Protein AF-A0A8I1HYC6-F1 (afdb_monomer_lite)

Sequence (39 aa):
MPGVEDDKAQELADAAHQMCPYSKATRGNIEVNVGVAQD

pLDDT: mean 94.36, std 6.63, range [66.94, 98.5]

Foldseek 3Di:
DPPDDQVRVVVVQVVCLVVPPVSVVCPPVDDDDTGDDDD

Radius of gyration: 11.39 Å; chains: 1; bounding box: 25×16×27 Å

Secondary structure (DSSP, 8-state):
-TTS-HHHHHHHHHHHHHH-HHHHHHTTTS-----PPP-

Struct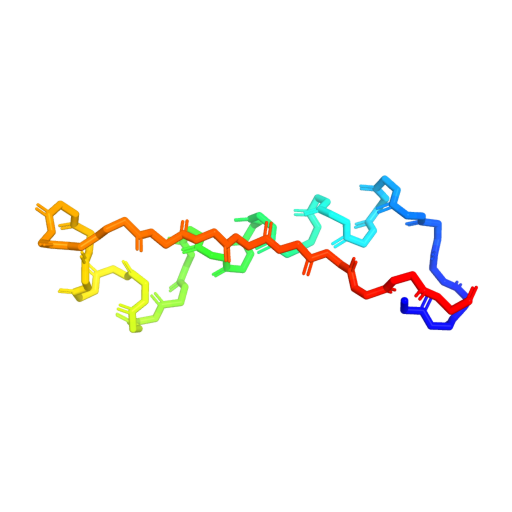ure (mmCIF, N/CA/C/O backbone):
data_AF-A0A8I1HYC6-F1
#
_entry.id   AF-A0A8I1HYC6-F1
#
loop_
_atom_site.group_PDB
_atom_site.id
_atom_site.type_symbol
_atom_site.label_atom_id
_atom_site.label_alt_id
_atom_site.label_comp_id
_atom_site.label_asym_id
_atom_site.label_entity_id
_atom_site.label_seq_id
_atom_site.pdbx_PDB_ins_code
_atom_site.Cartn_x
_atom_site.Cartn_y
_atom_site.Cartn_z
_atom_site.occupancy
_atom_site.B_iso_or_equiv
_atom_site.auth_seq_id
_atom_site.auth_comp_id
_atom_site.auth_asym_id
_atom_site.auth_atom_id
_atom_site.pdbx_PDB_model_num
ATOM 1 N 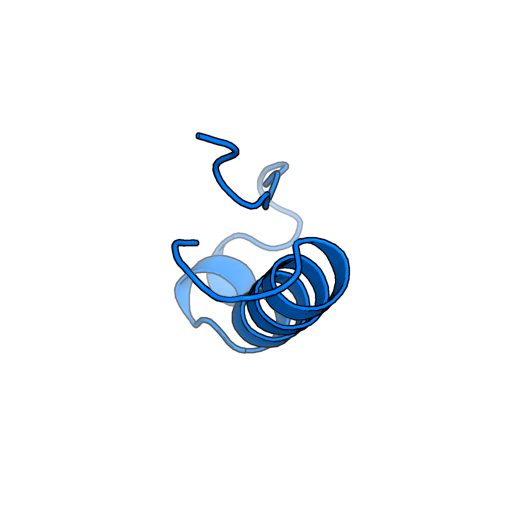N . MET A 1 1 ? 10.866 3.486 -8.669 1.00 77.25 1 MET A N 1
ATOM 2 C CA . MET A 1 1 ? 12.009 2.738 -8.070 1.00 77.25 1 MET A CA 1
ATOM 3 C C . MET A 1 1 ? 13.004 2.447 -9.179 1.00 77.25 1 MET A C 1
ATOM 5 O O . MET A 1 1 ? 12.691 1.615 -10.021 1.00 77.25 1 MET A O 1
ATOM 9 N N . PRO A 1 2 ? 14.162 3.123 -9.235 1.00 86.19 2 PRO A N 1
ATOM 10 C CA . PRO A 1 2 ? 15.047 2.999 -10.389 1.00 86.19 2 PRO A CA 1
ATOM 11 C C . PRO A 1 2 ? 15.481 1.547 -10.631 1.00 86.19 2 PRO A C 1
ATOM 13 O O . PRO A 1 2 ? 16.013 0.899 -9.730 1.00 86.19 2 PRO A O 1
ATOM 16 N N . GLY A 1 3 ? 15.247 1.045 -11.845 1.00 88.56 3 GLY A N 1
ATOM 17 C CA . GLY A 1 3 ? 15.667 -0.297 -12.264 1.00 88.56 3 GLY A CA 1
ATOM 18 C C . GLY A 1 3 ? 14.796 -1.456 -11.767 1.00 88.56 3 GLY A C 1
ATOM 19 O O . GLY A 1 3 ? 15.204 -2.607 -11.909 1.00 88.56 3 GLY A O 1
ATOM 20 N N . VAL A 1 4 ? 13.622 -1.181 -11.193 1.00 92.38 4 VAL A N 1
ATOM 21 C CA . VAL A 1 4 ? 12.615 -2.199 -10.866 1.00 92.38 4 VAL A CA 1
ATOM 22 C C . VAL A 1 4 ? 11.357 -1.889 -11.661 1.00 92.38 4 VAL A C 1
ATOM 24 O O . VAL A 1 4 ? 10.879 -0.762 -11.606 1.00 92.38 4 VAL A O 1
ATOM 27 N N . GLU A 1 5 ? 10.832 -2.888 -12.371 1.00 94.44 5 GLU A N 1
ATOM 28 C CA . GLU A 1 5 ? 9.554 -2.776 -13.081 1.00 94.44 5 GLU A CA 1
ATOM 29 C C . GLU A 1 5 ? 8.444 -2.329 -12.124 1.00 94.44 5 GLU A C 1
ATOM 31 O O . GLU A 1 5 ? 8.351 -2.840 -11.002 1.00 94.44 5 GLU A O 1
ATOM 36 N N . ASP A 1 6 ? 7.590 -1.408 -12.568 1.00 93.19 6 ASP A N 1
ATOM 37 C CA . ASP A 1 6 ? 6.586 -0.762 -11.715 1.00 93.19 6 ASP A CA 1
ATOM 38 C C . ASP A 1 6 ? 5.647 -1.770 -11.045 1.00 93.19 6 ASP A C 1
ATOM 40 O O . ASP A 1 6 ? 5.424 -1.693 -9.836 1.00 93.19 6 ASP A O 1
ATOM 44 N N . ASP A 1 7 ? 5.190 -2.781 -11.788 1.00 94.75 7 ASP A N 1
ATOM 45 C CA . ASP A 1 7 ? 4.351 -3.858 -11.251 1.00 94.75 7 ASP A CA 1
ATOM 46 C C . ASP A 1 7 ? 5.057 -4.605 -10.115 1.00 94.75 7 ASP A C 1
ATOM 48 O O . ASP A 1 7 ? 4.460 -4.919 -9.080 1.00 94.75 7 ASP A O 1
ATOM 52 N N . LYS A 1 8 ? 6.364 -4.858 -10.271 1.00 95.94 8 LYS A N 1
ATOM 53 C CA . LYS A 1 8 ? 7.139 -5.559 -9.249 1.00 95.94 8 LYS A CA 1
ATOM 54 C C . LYS A 1 8 ? 7.397 -4.674 -8.037 1.00 95.94 8 LYS A C 1
ATOM 56 O O . LYS A 1 8 ? 7.368 -5.155 -6.904 1.00 95.94 8 LYS A O 1
ATOM 61 N N . ALA A 1 9 ? 7.651 -3.391 -8.262 1.00 96.19 9 ALA A N 1
ATOM 62 C CA . ALA A 1 9 ? 7.796 -2.414 -7.198 1.00 96.19 9 ALA A CA 1
ATOM 63 C C . ALA A 1 9 ? 6.494 -2.278 -6.391 1.00 96.19 9 ALA A C 1
ATOM 65 O O . ALA A 1 9 ? 6.546 -2.223 -5.160 1.00 96.19 9 ALA A O 1
ATOM 66 N N . GLN A 1 10 ? 5.338 -2.296 -7.060 1.00 96.88 10 GLN A N 1
ATOM 67 C CA . GLN A 1 10 ? 4.038 -2.208 -6.403 1.00 96.88 10 GLN A CA 1
ATOM 68 C C . GLN A 1 10 ? 3.747 -3.470 -5.585 1.00 96.88 10 GLN A C 1
ATOM 70 O O . GLN A 1 10 ? 3.390 -3.357 -4.416 1.00 96.88 10 GLN A O 1
ATOM 75 N N . GLU A 1 11 ? 4.013 -4.663 -6.127 1.00 97.31 11 GLU A N 1
ATOM 76 C CA . GLU A 1 11 ? 3.870 -5.928 -5.389 1.00 97.31 11 GLU A CA 1
ATOM 77 C C . GLU A 1 11 ? 4.694 -5.927 -4.086 1.00 97.31 11 GLU A C 1
ATOM 79 O O . GLU A 1 11 ? 4.223 -6.346 -3.025 1.00 97.31 11 GLU A O 1
ATOM 84 N N . LEU A 1 12 ? 5.930 -5.417 -4.145 1.00 96.31 12 LEU A N 1
ATOM 85 C CA . LEU A 1 12 ? 6.800 -5.291 -2.975 1.00 96.31 12 LEU A CA 1
ATOM 86 C C . LEU A 1 12 ? 6.265 -4.271 -1.963 1.00 96.31 12 LEU A C 1
ATOM 88 O O . LEU A 1 12 ? 6.298 -4.533 -0.756 1.00 96.31 12 LEU A O 1
ATOM 92 N N . ALA A 1 13 ? 5.775 -3.124 -2.434 1.00 97.00 13 ALA A N 1
ATOM 93 C CA . ALA A 1 13 ? 5.189 -2.096 -1.582 1.00 97.00 13 ALA A CA 1
ATOM 94 C C . ALA A 1 13 ? 3.929 -2.611 -0.863 1.00 97.00 13 ALA A C 1
ATOM 96 O O . ALA A 1 13 ? 3.783 -2.416 0.349 1.00 97.00 13 ALA A O 1
ATOM 97 N N . ASP A 1 14 ? 3.073 -3.350 -1.570 1.00 97.69 14 ASP A N 1
ATOM 98 C CA . ASP A 1 14 ? 1.862 -3.961 -1.022 1.00 97.69 14 ASP A CA 1
ATOM 99 C C . ASP A 1 14 ? 2.201 -5.018 0.035 1.00 97.69 14 ASP A C 1
ATOM 101 O O . ASP A 1 14 ? 1.633 -5.019 1.135 1.00 97.69 14 ASP A O 1
ATOM 105 N N . ALA A 1 15 ? 3.178 -5.885 -0.252 1.00 97.94 15 ALA A N 1
ATOM 106 C CA . ALA A 1 15 ? 3.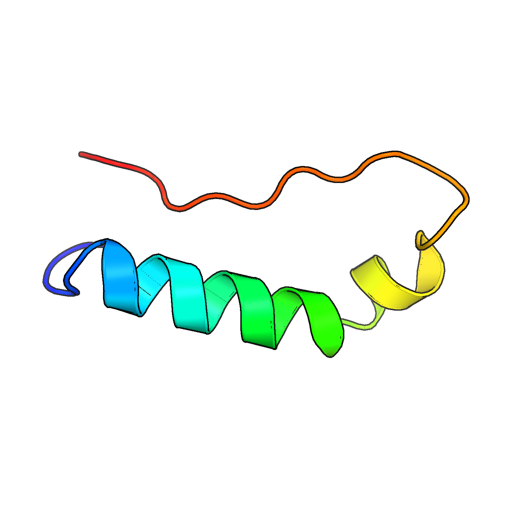662 -6.880 0.701 1.00 97.94 15 ALA A CA 1
ATOM 107 C C . ALA A 1 15 ? 4.220 -6.218 1.973 1.00 97.94 15 ALA A C 1
ATOM 109 O O . ALA A 1 15 ? 3.867 -6.608 3.093 1.00 97.94 15 ALA A O 1
ATOM 110 N N . ALA A 1 16 ? 5.031 -5.166 1.819 1.00 97.75 16 ALA A N 1
ATOM 111 C CA . ALA A 1 16 ? 5.568 -4.399 2.938 1.00 97.75 16 ALA A CA 1
ATOM 112 C C . ALA A 1 16 ? 4.452 -3.747 3.774 1.00 97.75 16 ALA A C 1
ATOM 114 O O . ALA A 1 16 ? 4.494 -3.793 5.007 1.00 97.75 16 ALA A O 1
ATOM 115 N N . HIS A 1 17 ? 3.414 -3.203 3.134 1.00 98.06 17 HIS A N 1
ATOM 116 C CA . HIS A 1 17 ? 2.269 -2.603 3.819 1.00 98.06 17 HIS A CA 1
ATOM 117 C C . HIS A 1 17 ? 1.490 -3.614 4.679 1.00 98.06 17 HIS A C 1
ATOM 119 O O . HIS A 1 17 ? 1.009 -3.272 5.763 1.00 98.06 17 HIS A O 1
ATOM 125 N N . GLN A 1 18 ? 1.411 -4.885 4.265 1.00 97.44 18 GLN A N 1
ATOM 126 C CA . GLN A 1 18 ? 0.780 -5.933 5.079 1.00 97.44 18 GLN A CA 1
ATOM 127 C C . GLN A 1 18 ? 1.569 -6.272 6.351 1.00 97.44 18 GLN A C 1
ATOM 129 O O . GLN A 1 18 ? 0.976 -6.686 7.351 1.00 97.44 18 GLN A O 1
ATOM 134 N N . MET A 1 19 ? 2.895 -6.105 6.343 1.00 97.38 19 MET A N 1
ATOM 135 C CA . MET A 1 19 ? 3.760 -6.507 7.458 1.00 97.38 19 MET A CA 1
ATOM 136 C C . MET A 1 19 ? 4.239 -5.351 8.345 1.00 97.38 19 MET A C 1
ATOM 138 O O . MET A 1 19 ? 4.509 -5.595 9.525 1.00 97.38 19 MET A O 1
ATOM 142 N N . CYS A 1 20 ? 4.296 -4.123 7.822 1.00 98.12 20 CYS A N 1
ATOM 143 C CA . CYS A 1 20 ? 4.803 -2.940 8.516 1.00 98.12 20 CYS A CA 1
ATOM 144 C C . CYS A 1 20 ? 4.060 -2.681 9.847 1.00 98.12 20 CYS A C 1
ATOM 146 O O . CYS A 1 20 ? 2.828 -2.581 9.852 1.00 98.12 20 CYS A O 1
ATOM 148 N N . PRO A 1 21 ? 4.776 -2.521 10.981 1.00 98.38 21 PRO A N 1
ATOM 149 C CA . PRO A 1 21 ? 4.157 -2.270 12.283 1.00 98.38 21 PRO A CA 1
ATOM 150 C C . PRO A 1 21 ? 3.247 -1.039 12.301 1.00 98.38 21 PRO A C 1
ATOM 152 O O . PRO A 1 21 ? 2.154 -1.098 12.859 1.00 98.38 21 PRO A O 1
ATOM 155 N N . TYR A 1 22 ? 3.656 0.048 11.641 1.00 98.25 22 TYR A N 1
ATOM 156 C CA . TYR A 1 22 ? 2.856 1.270 11.560 1.00 98.25 22 TYR A CA 1
ATOM 157 C C . TYR A 1 22 ? 1.562 1.053 10.777 1.00 98.25 22 TYR A C 1
ATOM 159 O O . TYR A 1 22 ? 0.497 1.442 11.243 1.00 98.25 22 TYR A O 1
ATOM 167 N N . SER A 1 23 ? 1.629 0.367 9.633 1.00 97.88 23 SER A N 1
ATOM 168 C CA . SER A 1 23 ? 0.446 0.065 8.819 1.00 97.88 23 SER A CA 1
ATOM 169 C C . SER A 1 23 ? -0.547 -0.844 9.543 1.00 97.88 23 SER A C 1
ATOM 171 O O . SER A 1 23 ? -1.754 -0.692 9.380 1.00 97.88 23 SER A O 1
ATOM 173 N N . LYS A 1 24 ? -0.066 -1.766 10.384 1.00 97.88 24 LYS A N 1
ATOM 174 C CA . LYS A 1 24 ? -0.936 -2.556 11.270 1.00 97.88 24 LYS A CA 1
ATOM 175 C C . LYS A 1 24 ? -1.558 -1.697 12.367 1.00 97.88 24 LYS A C 1
ATOM 177 O O . LYS A 1 24 ? -2.745 -1.844 12.635 1.00 97.88 24 LYS A O 1
ATOM 182 N N . ALA A 1 25 ? -0.782 -0.798 12.971 1.00 98.50 25 ALA A N 1
ATOM 183 C CA . ALA A 1 25 ? -1.257 0.082 14.035 1.00 98.50 25 ALA A CA 1
ATOM 184 C C . ALA A 1 25 ? -2.339 1.071 13.562 1.00 98.50 25 ALA A C 1
ATOM 186 O O . ALA A 1 25 ? -3.218 1.440 14.339 1.00 98.50 25 ALA A O 1
ATOM 187 N N . THR A 1 26 ? -2.306 1.493 12.295 1.00 98.06 26 THR A N 1
ATOM 188 C CA . THR A 1 26 ? -3.281 2.440 11.730 1.00 98.06 26 THR A CA 1
ATOM 189 C C . THR A 1 26 ? -4.438 1.777 10.978 1.00 98.06 26 THR A C 1
ATOM 191 O O . THR A 1 26 ? -5.369 2.474 10.566 1.00 98.06 26 THR A O 1
ATOM 194 N N . ARG A 1 27 ? -4.428 0.447 10.813 1.00 97.69 27 ARG A N 1
ATOM 195 C CA . A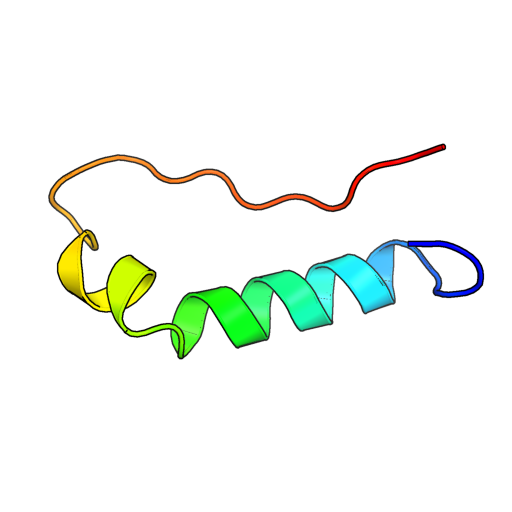RG A 1 27 ? -5.428 -0.284 10.021 1.00 97.69 27 ARG A CA 1
ATOM 196 C C . ARG A 1 27 ? -6.836 -0.099 10.589 1.00 97.69 27 ARG A C 1
ATOM 198 O O . ARG A 1 27 ? -7.099 -0.455 11.732 1.00 97.69 27 ARG A O 1
ATOM 205 N N . GLY A 1 28 ? -7.739 0.428 9.762 1.00 97.06 28 GLY A N 1
ATOM 206 C CA . GLY A 1 28 ? -9.132 0.700 10.133 1.00 97.06 28 GLY A CA 1
ATOM 207 C C . GLY A 1 28 ? -9.352 2.029 10.863 1.00 97.06 28 GLY A C 1
ATOM 208 O O . GLY A 1 28 ? -10.500 2.427 11.028 1.00 97.06 28 GLY A O 1
ATOM 209 N N . ASN A 1 29 ? -8.282 2.732 11.251 1.00 98.19 29 ASN A N 1
ATOM 210 C CA . ASN A 1 29 ? -8.375 4.045 11.894 1.00 98.19 29 ASN A CA 1
ATOM 211 C C . ASN A 1 29 ? -8.332 5.186 10.871 1.00 98.19 29 ASN A C 1
ATOM 213 O O . ASN A 1 29 ? -9.050 6.172 11.014 1.00 98.19 29 ASN A O 1
ATOM 217 N N . ILE A 1 30 ? -7.478 5.054 9.853 1.00 97.44 30 ILE A N 1
ATOM 218 C CA . ILE A 1 30 ? -7.313 6.023 8.765 1.00 97.44 30 ILE A CA 1
ATOM 219 C C . ILE A 1 30 ? -7.124 5.292 7.435 1.00 97.44 30 ILE A C 1
ATOM 221 O O . ILE A 1 30 ? -6.629 4.163 7.402 1.00 97.44 30 ILE A O 1
ATOM 225 N N . GLU A 1 31 ? -7.494 5.951 6.339 1.00 97.25 31 GLU A N 1
ATOM 226 C CA . GLU A 1 31 ? -7.176 5.480 4.994 1.00 97.25 31 GLU A CA 1
ATOM 227 C C . GLU A 1 31 ? -5.689 5.711 4.700 1.00 97.25 31 GLU A C 1
ATOM 229 O O . GLU A 1 31 ? -5.150 6.789 4.961 1.00 97.25 31 GLU A 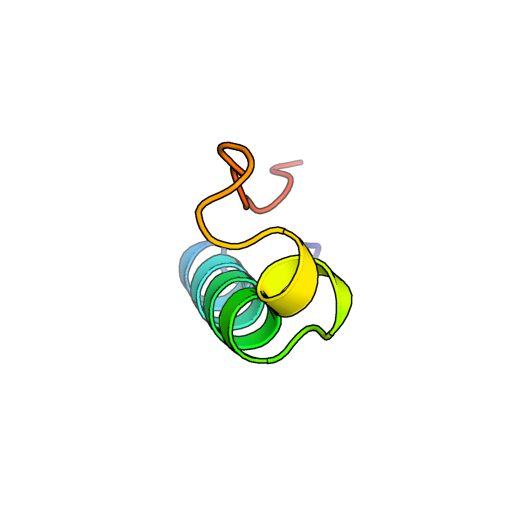O 1
ATOM 234 N N . VAL A 1 32 ? -5.019 4.690 4.168 1.00 97.12 32 VAL A N 1
ATOM 235 C CA . VAL A 1 32 ? -3.609 4.756 3.783 1.00 97.12 32 VAL A CA 1
ATOM 236 C C . VAL A 1 32 ? -3.492 4.322 2.331 1.00 97.12 32 VAL A C 1
ATOM 238 O O . VAL A 1 32 ? -3.860 3.201 1.992 1.00 97.12 32 VAL A O 1
ATOM 241 N N . ASN A 1 33 ? -2.939 5.202 1.501 1.00 95.88 33 ASN A N 1
ATOM 242 C CA . ASN A 1 33 ? -2.633 4.923 0.105 1.00 95.88 33 ASN A CA 1
ATOM 243 C C . ASN A 1 33 ? -1.133 4.633 -0.032 1.00 95.88 33 ASN A C 1
ATOM 245 O O . ASN A 1 33 ? -0.302 5.431 0.405 1.00 95.88 33 ASN A O 1
ATOM 249 N N . VAL A 1 3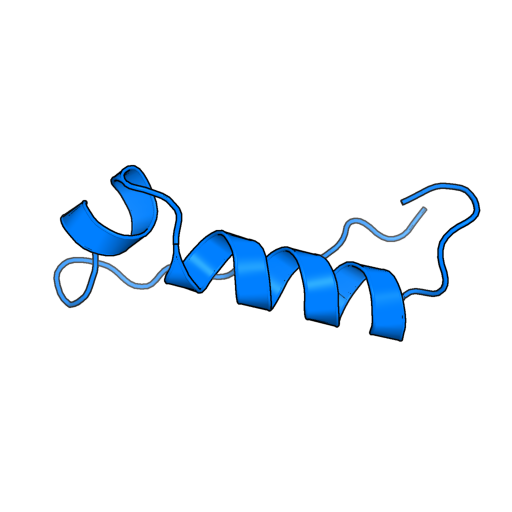4 ? -0.791 3.479 -0.608 1.00 95.56 34 VAL A N 1
ATOM 250 C CA . VAL A 1 34 ? 0.590 3.048 -0.862 1.00 95.56 34 VAL A CA 1
ATOM 251 C C . VAL A 1 34 ? 0.790 2.957 -2.365 1.00 95.56 34 VAL A C 1
ATOM 253 O O . VAL A 1 34 ? 0.021 2.296 -3.054 1.00 95.56 34 VAL A O 1
ATOM 256 N N . GLY A 1 35 ? 1.826 3.619 -2.869 1.00 94.88 35 GLY A N 1
ATOM 257 C CA . GLY A 1 35 ? 2.150 3.626 -4.287 1.00 94.88 35 GLY A CA 1
ATOM 258 C C . GLY A 1 35 ? 3.644 3.781 -4.517 1.00 94.88 35 GLY A C 1
ATOM 259 O O . GLY A 1 35 ? 4.384 4.241 -3.642 1.00 94.88 35 GLY A O 1
ATOM 260 N N . VAL A 1 36 ? 4.077 3.387 -5.706 1.00 94.31 36 VAL A N 1
ATOM 261 C CA . VAL A 1 36 ? 5.457 3.546 -6.164 1.00 94.31 36 VAL A CA 1
ATOM 262 C C . VAL A 1 36 ? 5.612 4.906 -6.841 1.00 94.31 36 VAL A C 1
ATOM 264 O O . VAL A 1 36 ? 4.786 5.302 -7.660 1.00 94.31 36 VAL A O 1
ATOM 267 N N . ALA A 1 37 ? 6.683 5.628 -6.506 1.00 90.69 37 ALA A N 1
ATOM 268 C CA . ALA A 1 37 ? 7.052 6.840 -7.229 1.00 90.69 37 ALA A CA 1
ATOM 269 C C . ALA A 1 37 ? 7.506 6.489 -8.657 1.00 90.69 37 ALA A C 1
ATOM 271 O O . ALA A 1 37 ? 8.411 5.660 -8.828 1.00 90.69 37 ALA A O 1
ATOM 272 N N . GLN A 1 38 ? 6.863 7.131 -9.633 1.00 77.38 38 GLN A N 1
ATOM 273 C CA . GLN A 1 38 ? 7.213 7.104 -11.053 1.00 77.38 38 GLN A CA 1
ATOM 274 C C . GLN A 1 38 ? 8.121 8.311 -11.330 1.00 77.38 38 GLN A C 1
ATOM 276 O O . GLN A 1 38 ? 7.763 9.430 -10.953 1.00 77.38 38 GLN A O 1
ATOM 281 N N . ASP A 1 39 ? 9.295 8.060 -11.911 1.00 66.94 39 ASP A N 1
ATOM 282 C CA . ASP A 1 39 ? 10.248 9.078 -12.386 1.00 66.94 39 ASP A CA 1
ATOM 283 C C . ASP A 1 39 ? 10.044 9.340 -13.886 1.00 66.94 39 ASP A C 1
ATOM 285 O O . ASP A 1 39 ? 9.855 8.348 -14.631 1.00 66.94 39 ASP A O 1
#

InterPro domains:
  IPR015946 K homology domain-like, alpha/beta [G3DSA:3.30.300.20] (1-37)
  IPR036102 OsmC/Ohr superfamily [SSF82784] (2-35)

Organism: NCBI:txid38304